Protein AF-A0A2S7TGE1-F1 (afdb_monomer_lite)

Sequence (119 aa):
MKELKAKFQKQTGSNIATDFTNSSYEKWLETELIQYQKKENYYKREFLKEVANELHSAEKKHPKYPKCDFKKLAILSEEAGEVAKAVLHYHYENGSLEDIKTELTQTAAMCMRMYNSLL

Structure (mmCIF, N/CA/C/O backbone):
data_AF-A0A2S7TGE1-F1
#
_entry.id   AF-A0A2S7TGE1-F1
#
loop_
_atom_site.group_PDB
_atom_site.id
_atom_site.type_symbol
_atom_site.label_atom_id
_atom_site.label_alt_id
_atom_site.label_comp_id
_atom_site.label_asym_id
_atom_site.label_entity_id
_atom_site.label_seq_id
_atom_site.pdbx_PDB_ins_code
_atom_site.Cartn_x
_atom_site.Cartn_y
_atom_site.Cartn_z
_atom_site.occupancy
_atom_site.B_iso_or_equiv
_atom_site.auth_seq_id
_atom_site.auth_comp_id
_atom_site.auth_asym_id
_atom_site.auth_atom_id
_atom_site.pdbx_PDB_model_num
ATOM 1 N N . MET A 1 1 ? -27.961 6.992 12.222 1.00 58.19 1 MET A N 1
ATOM 2 C CA . MET A 1 1 ? -28.839 7.650 13.227 1.00 58.19 1 MET A CA 1
ATOM 3 C C . MET A 1 1 ? -29.150 6.788 14.453 1.00 58.19 1 MET A C 1
ATOM 5 O O . MET A 1 1 ? -28.923 7.279 15.549 1.00 58.19 1 MET A O 1
ATOM 9 N N . LYS A 1 2 ? -29.636 5.536 14.338 1.00 62.72 2 LYS A N 1
ATOM 10 C CA . LYS A 1 2 ? -29.933 4.686 15.520 1.00 62.72 2 LYS A CA 1
ATOM 11 C C . LYS A 1 2 ? -28.706 4.398 16.405 1.00 62.72 2 LYS A C 1
ATOM 13 O O . LYS A 1 2 ? -28.791 4.551 17.616 1.00 62.72 2 LYS A O 1
ATOM 18 N N . GLU A 1 3 ? -27.561 4.071 15.809 1.00 70.12 3 GLU A N 1
ATOM 19 C CA . GLU A 1 3 ? -26.324 3.773 16.555 1.00 70.12 3 GLU A CA 1
ATOM 20 C C . GLU A 1 3 ? -25.736 4.996 17.275 1.00 70.12 3 GLU A C 1
ATOM 22 O O . GLU A 1 3 ? -25.306 4.897 18.421 1.00 70.12 3 GLU A O 1
ATOM 27 N N . LEU A 1 4 ? -25.783 6.173 16.643 1.00 67.31 4 LEU A N 1
ATOM 28 C CA . LEU A 1 4 ? -25.344 7.436 17.253 1.00 67.31 4 LEU A CA 1
ATOM 29 C C . LEU A 1 4 ? -26.235 7.835 18.439 1.00 67.31 4 LEU A C 1
ATOM 31 O O . LEU A 1 4 ? -25.727 8.314 19.447 1.00 67.31 4 LEU A O 1
ATOM 35 N N . LYS A 1 5 ? -27.551 7.584 18.357 1.00 67.38 5 LYS A N 1
ATOM 36 C CA . LYS A 1 5 ? -28.486 7.797 19.477 1.00 67.38 5 LYS A CA 1
ATOM 37 C C . LYS A 1 5 ? -28.175 6.887 20.670 1.00 67.38 5 LYS A C 1
ATOM 39 O O . LYS A 1 5 ? -28.142 7.368 21.798 1.00 67.38 5 LYS A O 1
ATOM 44 N N . ALA A 1 6 ? -27.883 5.610 20.419 1.00 74.06 6 ALA A N 1
ATOM 45 C CA . ALA A 1 6 ? -27.507 4.659 21.467 1.00 74.06 6 ALA A CA 1
ATOM 46 C C . ALA A 1 6 ? -26.160 5.015 22.128 1.00 74.06 6 ALA A C 1
ATOM 48 O O . ALA A 1 6 ? -26.029 4.937 23.349 1.00 74.06 6 ALA A O 1
ATOM 49 N N . LYS A 1 7 ? -25.169 5.458 21.338 1.00 75.69 7 LYS A N 1
ATOM 50 C CA . LYS A 1 7 ? -23.887 5.969 21.857 1.00 75.69 7 LYS A CA 1
ATOM 51 C C . LYS A 1 7 ? -24.072 7.191 22.753 1.00 75.69 7 LYS A C 1
ATOM 53 O O . LYS A 1 7 ? -23.497 7.222 23.836 1.00 75.69 7 LYS A O 1
ATOM 58 N N . PHE A 1 8 ? -24.887 8.156 22.324 1.00 69.31 8 PHE A N 1
ATOM 59 C CA . PHE A 1 8 ? -25.172 9.353 23.112 1.00 69.31 8 PHE A CA 1
ATOM 60 C C . PHE A 1 8 ? -25.813 9.010 24.458 1.00 69.31 8 PHE A C 1
ATOM 62 O O . PHE A 1 8 ? -25.271 9.387 25.491 1.00 69.31 8 PHE A O 1
ATOM 69 N N . GLN A 1 9 ? -26.903 8.228 24.455 1.00 73.88 9 GLN A N 1
ATOM 70 C CA . GLN A 1 9 ? -27.597 7.796 25.680 1.00 73.88 9 GLN A CA 1
ATOM 71 C C . GLN A 1 9 ? -26.651 7.082 26.655 1.00 73.88 9 GLN A C 1
ATOM 73 O O . GLN A 1 9 ? -26.704 7.315 27.859 1.00 73.88 9 GLN A O 1
ATOM 78 N N . LYS A 1 10 ? -25.738 6.248 26.140 1.00 78.31 10 LYS A N 1
ATOM 79 C CA . LYS A 1 10 ? -24.728 5.558 26.953 1.00 78.31 10 LYS A CA 1
ATOM 80 C C . LYS A 1 10 ? -23.694 6.511 27.567 1.00 78.31 10 LYS A C 1
ATOM 82 O O . LYS A 1 10 ? -23.183 6.225 28.644 1.00 78.31 10 LYS A O 1
ATOM 87 N N . GLN A 1 11 ? -23.351 7.601 26.881 1.00 74.12 11 GLN A N 1
ATOM 88 C CA . GLN A 1 11 ? -22.287 8.522 27.287 1.00 74.12 11 GLN A CA 1
ATOM 89 C C . GLN A 1 11 ? -22.780 9.632 28.224 1.00 74.12 11 GLN A C 1
ATOM 91 O O . GLN A 1 11 ? -22.026 10.074 29.085 1.00 74.12 11 GLN A O 1
ATOM 96 N N . THR A 1 12 ? -24.028 10.079 28.066 1.00 71.94 12 THR A N 1
ATOM 97 C CA . THR A 1 12 ? -24.617 11.162 28.872 1.00 71.94 12 THR A CA 1
ATOM 98 C C . THR A 1 12 ? -25.581 10.663 29.946 1.00 71.94 12 THR A C 1
ATOM 100 O O . THR A 1 12 ? -25.922 11.422 30.846 1.00 71.94 12 THR A O 1
ATOM 103 N N . GLY A 1 13 ? -26.034 9.405 29.868 1.00 68.12 13 GLY A N 1
ATOM 104 C CA . GLY A 1 13 ? -27.066 8.850 30.752 1.00 68.12 13 GLY A CA 1
ATOM 105 C C . GLY A 1 13 ? -28.472 9.409 30.497 1.00 68.12 13 GLY A C 1
ATOM 106 O O . GLY A 1 13 ? -29.422 8.984 31.147 1.00 68.12 13 GLY A O 1
ATOM 107 N N . SER A 1 14 ? -28.614 10.344 29.555 1.00 64.75 14 SER A N 1
ATOM 108 C CA . SER A 1 14 ? -29.853 11.063 29.270 1.00 64.75 14 SER A CA 1
ATOM 109 C C . SER A 1 14 ? -30.683 10.356 28.211 1.00 64.75 14 SER A C 1
ATOM 111 O O . SER A 1 14 ? -30.164 9.953 27.164 1.00 64.75 14 SER A O 1
ATOM 113 N N . ASN A 1 15 ? -31.997 10.274 28.421 1.00 63.84 15 ASN A N 1
ATOM 114 C CA . ASN A 1 15 ? -32.894 9.801 27.379 1.00 63.84 15 ASN A CA 1
ATOM 115 C C . ASN A 1 15 ? -33.197 10.962 26.418 1.00 63.84 15 ASN A C 1
ATOM 117 O O . ASN A 1 15 ? -33.770 11.973 26.816 1.00 63.84 15 ASN A O 1
ATOM 121 N N . ILE A 1 16 ? -32.825 10.829 25.137 1.00 61.00 16 ILE A N 1
ATOM 122 C CA . ILE A 1 16 ? -32.991 11.892 24.115 1.00 61.00 16 ILE A CA 1
ATOM 123 C C . ILE A 1 16 ? -34.459 12.344 24.001 1.00 61.00 16 ILE A C 1
ATOM 125 O O . ILE A 1 16 ? -34.734 13.463 23.588 1.00 61.00 16 ILE A O 1
ATOM 129 N N . ALA A 1 17 ? -35.402 11.473 24.375 1.00 56.38 17 ALA A N 1
ATOM 130 C CA . ALA A 1 17 ? -36.829 11.762 24.365 1.00 56.38 17 ALA A CA 1
ATOM 131 C C . ALA A 1 17 ? -37.326 12.591 25.568 1.00 56.38 17 ALA A C 1
ATOM 133 O O . ALA A 1 17 ? -38.422 13.135 25.475 1.00 56.38 17 ALA A O 1
ATOM 134 N N . THR A 1 18 ? -36.582 12.679 26.679 1.00 56.44 18 THR A N 1
ATOM 135 C CA . THR A 1 18 ? -37.094 13.279 27.929 1.00 56.44 18 THR A CA 1
ATOM 136 C C . THR A 1 18 ? -36.181 14.322 28.572 1.00 56.44 18 THR A C 1
ATOM 138 O O . THR A 1 18 ? -36.701 15.208 29.243 1.00 56.44 18 THR A O 1
ATOM 141 N N . ASP A 1 19 ? -34.861 14.287 28.343 1.00 56.00 19 ASP A N 1
ATOM 142 C CA . ASP A 1 19 ? -33.927 14.970 29.259 1.00 56.00 19 ASP A CA 1
ATOM 143 C C . ASP A 1 19 ? -33.069 16.079 28.622 1.00 56.00 19 ASP A C 1
ATOM 145 O O . ASP A 1 19 ? -32.294 16.727 29.321 1.00 56.00 19 ASP A O 1
ATOM 149 N N . PHE A 1 20 ? -33.183 16.336 27.314 1.00 56.75 20 PHE A N 1
ATOM 150 C CA . PHE A 1 20 ? -32.368 17.356 26.643 1.00 56.75 20 PHE A CA 1
ATOM 151 C C . PHE A 1 20 ? -33.100 18.061 25.497 1.00 56.75 20 PHE A C 1
ATOM 153 O O . PHE A 1 20 ? -33.834 17.445 24.729 1.00 56.75 20 PHE A O 1
ATOM 160 N N . THR A 1 21 ? -32.861 19.367 25.342 1.00 6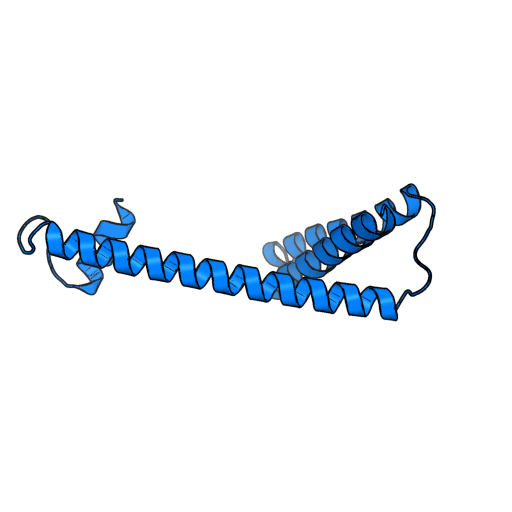2.81 21 THR A N 1
ATOM 161 C CA . THR A 1 21 ? -33.332 20.127 24.176 1.00 62.81 21 THR A CA 1
ATOM 162 C C . THR A 1 21 ? -32.620 19.644 22.906 1.00 62.81 21 THR A C 1
ATOM 164 O O . THR A 1 21 ? -31.435 19.299 22.958 1.00 62.81 21 THR A O 1
ATOM 167 N N . ASN A 1 22 ? -33.309 19.666 21.753 1.00 66.19 22 ASN A N 1
ATOM 168 C CA . ASN A 1 22 ? -32.735 19.301 20.441 1.00 66.19 22 ASN A CA 1
ATOM 169 C C . ASN A 1 22 ? -31.346 19.933 20.202 1.00 66.19 22 ASN A C 1
ATOM 171 O O . ASN A 1 22 ? -30.442 19.259 19.718 1.00 66.19 22 ASN A O 1
ATOM 175 N N . SER A 1 23 ? -31.140 21.169 20.673 1.00 71.88 23 SER A N 1
ATOM 176 C CA . SER A 1 23 ? -29.881 21.920 20.566 1.00 71.88 23 SER A CA 1
ATOM 177 C C . SER A 1 23 ? -28.659 21.230 21.199 1.00 71.88 23 SER A C 1
ATOM 179 O O . SER A 1 23 ? -27.553 21.314 20.667 1.00 71.88 23 SER A O 1
ATOM 181 N N . SER A 1 24 ? -28.818 20.527 22.322 1.00 74.00 24 SER A N 1
ATOM 182 C CA . SER A 1 24 ? -27.674 19.888 22.995 1.00 74.00 24 SER A CA 1
ATOM 183 C C . SER A 1 24 ? -27.270 18.570 22.337 1.00 74.00 24 SER A C 1
ATOM 185 O O . SER A 1 24 ? -26.085 18.245 22.271 1.00 74.00 24 SER A O 1
ATOM 187 N N . TYR A 1 25 ? -28.249 17.827 21.818 1.00 70.06 25 TYR A N 1
ATOM 188 C CA . TYR A 1 25 ? -28.000 16.627 21.024 1.00 70.06 25 TYR A CA 1
ATOM 189 C C . TYR A 1 25 ? -27.350 16.978 19.679 1.00 70.06 25 TYR A C 1
ATOM 191 O O . TYR A 1 25 ? -26.387 16.326 19.282 1.00 70.06 25 TYR A O 1
ATOM 199 N N . GLU A 1 26 ? -27.813 18.042 19.018 1.00 79.94 26 GLU A N 1
ATOM 200 C CA . GLU A 1 26 ? -27.204 18.576 17.791 1.00 79.94 26 GLU A CA 1
ATOM 201 C C . GLU A 1 26 ? -25.742 18.980 18.016 1.00 79.94 26 GLU A C 1
ATOM 203 O O . GLU A 1 26 ? -24.862 18.530 17.285 1.00 79.94 26 GLU A O 1
ATOM 208 N N . LYS A 1 27 ? -25.448 19.714 19.096 1.00 82.94 27 LYS A N 1
ATOM 209 C CA . LYS A 1 27 ? -24.073 20.102 19.444 1.00 82.94 27 LYS A CA 1
ATOM 210 C C . LYS A 1 27 ? -23.161 18.901 19.739 1.00 82.94 27 LYS A C 1
ATOM 212 O O . LYS A 1 27 ? -21.981 18.907 19.372 1.00 82.94 27 LYS A O 1
ATOM 217 N N . TRP A 1 28 ? -23.680 17.863 20.401 1.00 81.12 28 TRP A N 1
ATOM 218 C CA . TRP A 1 28 ? -22.933 16.615 20.603 1.00 81.12 28 TRP A CA 1
ATOM 219 C C . TRP A 1 28 ? -22.678 15.893 19.277 1.00 81.12 28 TRP A C 1
ATOM 221 O O . TRP A 1 28 ? -21.549 15.476 19.025 1.00 81.12 28 TRP A O 1
ATOM 231 N N . LEU A 1 29 ? -23.694 15.792 18.412 1.00 78.06 29 LEU A N 1
ATOM 232 C CA . LEU A 1 29 ? -23.568 15.172 17.092 1.00 78.06 29 LEU A CA 1
ATOM 233 C C . LEU A 1 29 ? -22.518 15.879 16.233 1.00 78.06 29 LEU A C 1
ATOM 235 O O . LEU A 1 29 ? -21.672 15.210 15.646 1.00 78.06 29 LEU A O 1
ATOM 239 N N . GLU A 1 30 ? -22.544 17.211 16.179 1.00 82.88 30 GLU A N 1
ATOM 240 C CA . GLU A 1 30 ? -21.537 18.005 15.469 1.00 82.88 30 GLU A CA 1
ATOM 241 C C . GLU A 1 30 ? -20.131 17.722 16.001 1.00 82.88 30 GLU A C 1
ATOM 243 O O . GLU A 1 30 ? -19.205 17.482 15.226 1.00 82.88 30 GLU A O 1
ATOM 248 N N . THR A 1 31 ? -19.974 17.680 17.326 1.00 83.81 31 THR A N 1
ATOM 249 C CA . THR A 1 31 ? -18.684 17.378 17.954 1.00 83.81 31 THR A CA 1
ATOM 250 C C . THR A 1 31 ? -18.197 15.977 17.577 1.00 83.81 31 THR A C 1
ATOM 252 O O . THR A 1 31 ? -17.051 15.828 17.159 1.00 83.81 31 THR A O 1
ATOM 255 N N . GLU A 1 32 ? -19.051 14.956 17.670 1.00 83.44 32 GLU A N 1
ATOM 256 C CA . GLU A 1 32 ? -18.706 13.565 17.344 1.00 83.44 32 GLU A CA 1
ATOM 257 C C . GLU A 1 32 ? -18.341 13.405 15.856 1.00 83.44 32 GLU A C 1
ATOM 259 O O . GLU A 1 32 ? -17.343 12.761 15.526 1.00 83.44 32 GLU A O 1
ATOM 264 N N . LEU A 1 33 ? -19.093 14.046 14.952 1.00 78.38 33 LEU A N 1
ATOM 265 C CA . LEU A 1 33 ? -18.802 14.057 13.513 1.00 78.38 33 LEU A CA 1
ATOM 266 C C . LEU A 1 33 ? -17.455 14.722 13.213 1.00 78.38 33 LEU A C 1
ATOM 268 O O . LEU A 1 33 ? -16.657 14.171 12.454 1.00 78.38 33 LEU A O 1
ATOM 272 N N . ILE A 1 34 ? -17.163 15.860 13.849 1.00 82.44 34 ILE A N 1
ATOM 273 C CA . ILE A 1 34 ? -15.867 16.538 13.725 1.00 82.44 34 ILE A CA 1
ATOM 274 C C . ILE A 1 34 ? -14.733 15.628 14.210 1.00 82.44 34 ILE A C 1
ATOM 276 O O . ILE A 1 34 ? -13.684 15.561 13.569 1.00 82.44 34 ILE A O 1
ATOM 280 N N . GLN A 1 35 ? -14.910 14.916 15.328 1.00 83.31 35 GLN A N 1
ATOM 281 C CA . GLN A 1 35 ? -13.889 13.992 15.833 1.00 83.31 35 GLN A CA 1
ATOM 282 C C . GLN A 1 35 ? -13.674 12.805 14.892 1.00 83.31 35 GLN A C 1
ATOM 284 O O . GLN A 1 35 ? -12.528 12.437 14.625 1.00 83.31 35 GLN A O 1
ATOM 289 N N . TYR A 1 36 ? -14.751 12.243 14.339 1.00 80.38 36 TYR A N 1
ATOM 290 C CA . TYR A 1 36 ? -14.667 11.173 13.348 1.00 80.38 36 TYR A CA 1
ATOM 291 C C . TYR A 1 36 ? -13.899 11.626 12.102 1.00 80.38 36 TYR A C 1
ATOM 293 O O . TYR A 1 36 ? -12.917 10.990 11.725 1.00 80.38 36 TYR A O 1
ATOM 301 N N . GLN A 1 37 ? -14.267 12.775 11.530 1.00 80.38 37 GLN A N 1
ATOM 302 C CA . GLN A 1 37 ? -13.583 13.351 10.370 1.00 80.38 37 GLN A CA 1
ATOM 303 C C . GLN A 1 37 ? -12.110 13.652 10.668 1.00 80.38 37 GLN A C 1
ATOM 305 O O . GLN A 1 37 ? -11.238 13.392 9.842 1.00 80.38 37 GLN A O 1
ATOM 310 N N . LYS A 1 38 ? -11.790 14.185 11.855 1.00 86.19 38 LYS A N 1
ATOM 311 C CA . LYS A 1 38 ? -10.397 14.418 12.274 1.00 86.19 38 LYS A CA 1
ATOM 312 C C . LYS A 1 38 ? -9.601 13.118 12.335 1.00 86.19 38 LYS A C 1
ATOM 314 O O . LYS A 1 38 ? -8.463 13.089 11.865 1.00 86.19 38 LYS A O 1
ATOM 319 N N . LYS A 1 39 ? -10.193 12.060 12.890 1.00 84.25 39 LYS A N 1
ATOM 320 C CA . LYS A 1 39 ? -9.579 10.734 13.007 1.00 84.25 39 LYS A CA 1
ATOM 321 C C . LYS A 1 39 ? -9.372 10.082 11.637 1.00 84.25 39 LYS A C 1
ATOM 323 O O . LYS A 1 39 ? -8.283 9.591 11.363 1.00 84.25 39 LYS A O 1
ATOM 328 N N . GLU A 1 40 ? -10.365 10.137 10.756 1.00 84.31 40 GLU A N 1
ATOM 329 C CA . GLU A 1 40 ? -10.255 9.656 9.374 1.00 84.31 40 GLU A CA 1
ATOM 330 C C . GLU A 1 40 ? -9.145 10.395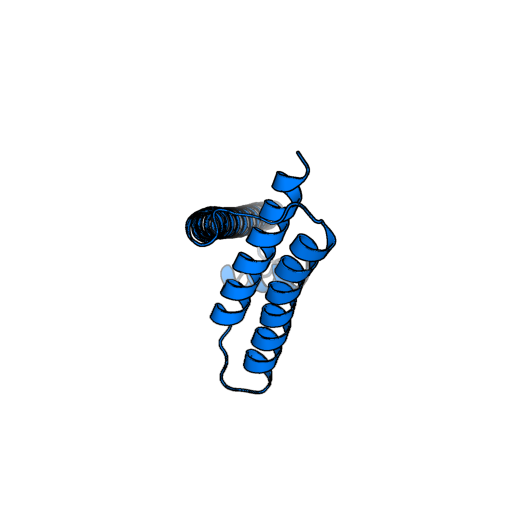 8.608 1.00 84.31 40 GLU A C 1
ATOM 332 O O . GLU A 1 40 ? -8.252 9.773 8.030 1.00 84.31 40 GLU A O 1
ATOM 337 N N . ASN A 1 41 ? -9.125 11.729 8.691 1.00 90.44 41 ASN A N 1
ATOM 338 C CA . ASN A 1 41 ? -8.081 12.556 8.086 1.00 90.44 41 ASN A CA 1
ATOM 339 C C . ASN A 1 41 ? -6.688 12.285 8.666 1.00 90.44 41 ASN A C 1
ATOM 341 O O . ASN A 1 41 ? -5.683 12.478 7.983 1.00 90.44 41 ASN A O 1
ATOM 345 N N . TYR A 1 42 ? -6.597 11.889 9.936 1.00 90.88 42 TYR A N 1
ATOM 346 C CA . TYR A 1 42 ? -5.340 11.457 10.533 1.00 90.88 42 TYR A CA 1
ATOM 347 C C . TYR A 1 42 ? -4.847 10.165 9.873 1.00 90.88 42 TYR A C 1
ATOM 349 O O . TYR A 1 42 ? -3.778 10.191 9.273 1.00 90.88 42 TYR A O 1
ATOM 357 N N . TYR A 1 43 ? -5.644 9.092 9.864 1.00 89.94 43 TYR A N 1
ATOM 358 C CA . TYR A 1 43 ? -5.220 7.821 9.259 1.00 89.94 43 TYR A CA 1
ATOM 359 C C . TYR A 1 43 ? -4.920 7.937 7.769 1.00 89.94 43 TYR A C 1
ATOM 361 O O . TYR A 1 43 ? -3.942 7.367 7.30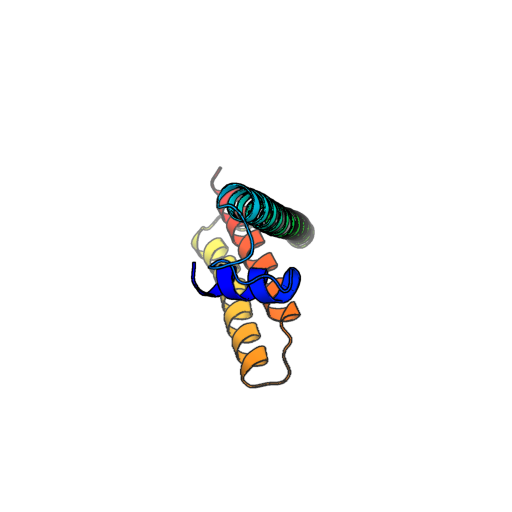4 1.00 89.94 43 TYR A O 1
ATOM 369 N N . LYS A 1 44 ? -5.704 8.726 7.026 1.00 93.94 44 LYS A N 1
ATOM 370 C CA . LYS A 1 44 ? -5.420 8.989 5.612 1.00 93.94 44 LYS A CA 1
ATOM 371 C C . LYS A 1 44 ? -4.051 9.644 5.420 1.00 93.94 44 LYS A C 1
ATOM 373 O O . LYS A 1 44 ? -3.329 9.289 4.495 1.00 93.94 44 LYS A O 1
ATOM 378 N N . ARG A 1 45 ? -3.686 10.602 6.279 1.00 94.62 45 ARG A N 1
ATOM 379 C CA . ARG A 1 45 ? -2.370 11.258 6.222 1.00 94.62 45 ARG A CA 1
ATOM 380 C C . ARG A 1 45 ? -1.243 10.314 6.613 1.00 94.62 45 ARG A C 1
ATOM 382 O O . ARG A 1 45 ? -0.216 10.346 5.949 1.00 94.62 45 ARG A O 1
ATOM 389 N N . GLU A 1 46 ? -1.427 9.499 7.647 1.00 96.31 46 GLU A N 1
ATOM 390 C CA . GLU A 1 46 ? -0.413 8.517 8.047 1.00 96.31 46 GLU A CA 1
ATOM 391 C C . GLU A 1 46 ? -0.194 7.470 6.950 1.00 96.31 46 GLU A C 1
ATOM 393 O O . GLU A 1 46 ? 0.940 7.286 6.521 1.00 96.31 46 GLU A O 1
ATOM 398 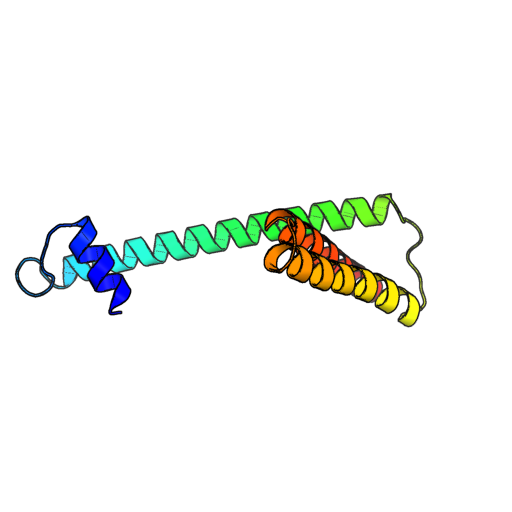N N . PHE A 1 47 ? -1.266 6.921 6.373 1.00 97.12 47 PHE A N 1
ATOM 399 C CA . PHE A 1 47 ? -1.170 5.997 5.242 1.00 97.12 47 PHE A CA 1
ATOM 400 C C . PHE A 1 47 ? -0.416 6.609 4.053 1.00 97.12 47 PHE A C 1
ATOM 402 O O . PHE A 1 47 ? 0.503 6.005 3.514 1.00 97.12 47 PHE A O 1
ATOM 409 N N . LEU A 1 48 ? -0.739 7.846 3.660 1.00 97.81 48 LEU A N 1
ATOM 410 C CA . LEU A 1 48 ? -0.031 8.505 2.556 1.00 97.81 48 LEU A CA 1
ATOM 411 C C . LEU A 1 48 ? 1.457 8.754 2.857 1.00 97.81 48 LEU A C 1
ATOM 413 O O . LEU A 1 48 ? 2.268 8.723 1.932 1.00 97.81 48 LEU A O 1
ATOM 417 N N . LYS A 1 49 ? 1.834 8.984 4.122 1.00 98.25 49 LYS A N 1
ATOM 418 C CA . LYS A 1 49 ? 3.249 9.075 4.522 1.00 98.25 49 LYS A CA 1
ATOM 419 C C . LYS A 1 49 ? 3.949 7.726 4.399 1.00 98.25 49 LYS A C 1
ATOM 421 O O . LYS A 1 49 ? 5.062 7.678 3.886 1.00 98.25 49 LYS A O 1
ATOM 426 N N . GLU A 1 50 ? 3.313 6.651 4.853 1.00 98.50 50 GLU A N 1
ATOM 427 C CA . GLU A 1 50 ? 3.843 5.289 4.731 1.00 98.50 50 GLU A CA 1
ATOM 428 C C . GLU A 1 50 ? 4.053 4.914 3.260 1.00 98.50 50 GLU A C 1
ATOM 430 O O . GLU A 1 50 ? 5.139 4.475 2.890 1.00 98.50 50 GLU A O 1
ATOM 435 N N . VAL A 1 51 ? 3.074 5.209 2.400 1.00 98.75 51 VAL A N 1
ATOM 436 C CA . VAL A 1 51 ? 3.178 4.988 0.950 1.00 98.75 51 VAL A CA 1
ATOM 437 C C . VAL A 1 51 ? 4.326 5.793 0.335 1.00 98.75 51 VAL A C 1
ATOM 439 O O . VAL A 1 51 ? 5.080 5.262 -0.478 1.00 98.75 51 VAL A O 1
ATOM 442 N N . ALA A 1 52 ? 4.508 7.057 0.730 1.00 98.62 52 ALA A N 1
ATOM 443 C CA . ALA A 1 52 ? 5.622 7.874 0.246 1.00 98.62 52 ALA A CA 1
ATOM 444 C C . ALA A 1 52 ? 6.992 7.326 0.693 1.00 98.62 52 ALA A C 1
ATOM 446 O O . ALA A 1 52 ? 7.943 7.318 -0.093 1.00 98.62 52 ALA A O 1
ATOM 447 N N . ASN A 1 53 ? 7.093 6.841 1.934 1.00 98.62 53 ASN A N 1
ATOM 448 C CA . ASN A 1 53 ? 8.310 6.221 2.462 1.00 98.62 53 ASN A CA 1
ATOM 449 C C . ASN A 1 53 ? 8.642 4.907 1.743 1.00 98.62 53 ASN A C 1
ATOM 451 O O . ASN A 1 53 ? 9.812 4.648 1.441 1.00 98.62 53 ASN A O 1
ATOM 455 N N . GLU A 1 54 ? 7.630 4.091 1.450 1.00 98.62 54 GLU A N 1
ATOM 456 C CA . GLU A 1 54 ? 7.816 2.840 0.720 1.00 98.62 54 GLU A CA 1
ATOM 457 C C . GLU A 1 54 ? 8.183 3.097 -0.743 1.00 98.62 54 GLU A C 1
ATOM 459 O O . GLU A 1 54 ? 9.138 2.506 -1.241 1.00 98.62 54 GLU A O 1
ATOM 464 N N . LEU A 1 55 ? 7.533 4.060 -1.407 1.00 98.56 55 LEU A N 1
ATOM 465 C CA . LEU A 1 55 ? 7.904 4.488 -2.759 1.00 98.56 55 LEU A CA 1
ATOM 466 C C . LEU A 1 55 ? 9.383 4.890 -2.822 1.00 98.56 55 LEU A C 1
ATOM 468 O O . LEU A 1 55 ? 10.131 4.366 -3.650 1.00 98.56 55 LEU A O 1
ATOM 472 N N . HIS A 1 56 ? 9.825 5.752 -1.902 1.00 98.50 56 HIS A N 1
ATOM 473 C CA . HIS A 1 56 ? 11.226 6.163 -1.810 1.00 98.50 56 HIS A CA 1
ATOM 474 C C . HIS A 1 56 ? 12.167 4.967 -1.584 1.00 98.50 56 HIS A C 1
ATOM 476 O O . HIS A 1 56 ? 13.222 4.852 -2.217 1.00 98.50 56 HIS A O 1
ATOM 482 N N . SER A 1 57 ? 11.781 4.047 -0.699 1.00 98.19 57 SER A N 1
ATOM 483 C CA . SER A 1 57 ? 12.553 2.838 -0.403 1.00 98.19 57 SER A CA 1
ATOM 484 C C . SER A 1 57 ? 12.672 1.921 -1.621 1.00 98.19 57 SER A C 1
ATOM 486 O O . SER A 1 57 ? 13.770 1.454 -1.931 1.00 98.19 57 SER A O 1
ATOM 488 N N . ALA A 1 58 ? 11.583 1.700 -2.354 1.00 97.06 58 ALA A N 1
ATOM 489 C CA . ALA A 1 58 ? 11.552 0.878 -3.556 1.00 97.06 58 ALA A CA 1
ATOM 490 C C . ALA A 1 58 ? 12.348 1.501 -4.715 1.00 97.06 58 ALA A C 1
ATOM 492 O O . ALA A 1 58 ? 13.021 0.787 -5.466 1.00 97.06 58 ALA A O 1
ATOM 493 N N . GLU A 1 59 ? 12.312 2.827 -4.866 1.00 97.88 59 GLU A N 1
ATOM 494 C CA . GLU A 1 59 ? 13.134 3.559 -5.837 1.00 97.88 59 GLU A CA 1
ATOM 495 C C . GLU A 1 59 ? 14.624 3.427 -5.529 1.00 97.88 59 GLU A C 1
ATOM 497 O O . GLU A 1 59 ? 15.422 3.171 -6.431 1.00 97.88 59 GLU A O 1
ATOM 502 N N . LYS A 1 60 ? 14.994 3.510 -4.248 1.00 98.12 60 LYS A N 1
ATOM 503 C CA . LYS A 1 60 ? 16.374 3.318 -3.797 1.00 98.12 60 LYS A CA 1
ATOM 504 C C . LYS A 1 60 ? 16.855 1.876 -3.978 1.00 98.12 60 LYS A C 1
ATOM 506 O O . LYS A 1 60 ? 17.980 1.671 -4.430 1.00 98.12 60 LYS A O 1
ATOM 511 N N . LYS A 1 61 ? 16.029 0.882 -3.626 1.00 97.00 61 LYS A N 1
ATOM 512 C CA . LYS A 1 61 ? 16.346 -0.553 -3.771 1.00 97.00 61 LYS A CA 1
ATOM 513 C C . LYS A 1 61 ? 16.458 -0.962 -5.244 1.00 97.00 61 LYS A C 1
ATOM 515 O O . LYS A 1 61 ? 17.351 -1.724 -5.608 1.00 97.00 61 LYS A O 1
ATOM 520 N N . HIS A 1 62 ? 15.588 -0.426 -6.100 1.00 94.62 62 HIS A N 1
ATOM 521 C CA . HIS A 1 62 ? 15.496 -0.794 -7.513 1.00 94.62 62 HIS A CA 1
ATOM 522 C C . HIS A 1 62 ? 15.591 0.439 -8.422 1.00 94.62 62 HIS A C 1
ATOM 524 O O . HIS A 1 62 ? 14.612 0.784 -9.078 1.00 94.62 62 HIS A O 1
ATOM 530 N N . PRO A 1 63 ? 16.751 1.108 -8.532 1.00 95.44 63 PRO A N 1
ATOM 531 C CA . PRO A 1 63 ? 16.858 2.393 -9.234 1.00 95.44 63 PRO A CA 1
ATOM 532 C C . PRO A 1 63 ? 16.578 2.305 -10.743 1.00 95.44 63 PRO A C 1
ATOM 534 O O . PRO A 1 63 ? 16.201 3.289 -11.373 1.00 95.44 63 PRO A O 1
ATOM 537 N N . LYS A 1 64 ? 16.739 1.122 -11.346 1.00 95.19 64 LYS A N 1
ATOM 538 C CA . LYS A 1 64 ? 16.468 0.881 -12.770 1.00 95.19 64 LYS A CA 1
ATOM 539 C C . LYS A 1 64 ? 15.050 0.344 -12.961 1.00 95.19 64 LYS A C 1
ATOM 541 O O . LYS A 1 64 ? 14.862 -0.861 -13.114 1.00 95.19 64 LYS A O 1
ATOM 546 N N . TYR A 1 65 ? 14.062 1.235 -12.960 1.00 95.81 65 TYR A N 1
ATOM 547 C CA . TYR A 1 65 ? 12.674 0.842 -13.212 1.00 95.81 65 TYR A CA 1
ATOM 548 C C . TYR A 1 65 ? 12.454 0.467 -14.696 1.00 95.81 65 TYR A C 1
ATOM 550 O O . TYR A 1 65 ? 13.039 1.110 -15.577 1.00 95.81 65 TYR A O 1
ATOM 558 N N . PRO A 1 66 ? 11.660 -0.574 -15.021 1.00 96.44 66 PRO A N 1
ATOM 559 C CA . PRO A 1 66 ? 11.474 -1.008 -16.404 1.00 96.44 66 PRO A CA 1
ATOM 560 C C . PRO A 1 66 ? 10.804 0.061 -17.274 1.00 96.44 66 PRO A C 1
ATOM 562 O O . PRO A 1 66 ? 9.888 0.744 -16.834 1.00 96.44 66 PRO A O 1
ATOM 565 N N . LYS A 1 67 ? 11.195 0.149 -18.553 1.00 95.00 67 LYS A N 1
ATOM 566 C CA . LYS A 1 67 ? 10.497 0.999 -19.539 1.00 95.00 67 LYS A CA 1
ATOM 567 C C . LYS A 1 67 ? 9.232 0.353 -20.109 1.00 95.00 67 LYS A C 1
ATOM 569 O O . LYS A 1 67 ? 8.303 1.057 -20.466 1.00 95.00 67 LYS A O 1
ATOM 574 N N . CYS A 1 68 ? 9.216 -0.975 -20.219 1.00 97.19 68 CYS A N 1
ATOM 575 C CA . CYS A 1 68 ? 8.103 -1.734 -20.789 1.00 97.19 68 CYS A CA 1
ATOM 576 C C . CYS A 1 68 ? 6.926 -1.790 -19.810 1.00 97.19 68 CYS A C 1
ATOM 578 O O . CYS A 1 68 ? 7.089 -2.302 -18.702 1.00 97.19 68 CYS A O 1
ATOM 580 N N . ASP A 1 69 ? 5.748 -1.340 -20.240 1.00 97.94 69 ASP A N 1
ATOM 581 C CA . ASP A 1 69 ? 4.575 -1.241 -19.366 1.00 97.94 69 ASP A CA 1
ATOM 582 C C . ASP A 1 69 ? 4.083 -2.599 -18.859 1.00 97.94 69 ASP A C 1
ATOM 584 O O . ASP A 1 69 ? 3.711 -2.703 -17.696 1.00 97.94 69 ASP A O 1
ATOM 588 N N . PHE A 1 70 ? 4.205 -3.673 -19.648 1.00 98.25 70 PHE A N 1
ATOM 589 C CA . PHE A 1 70 ? 3.903 -5.029 -19.171 1.00 98.25 70 PHE A CA 1
ATOM 590 C C . PHE A 1 70 ? 4.809 -5.463 -18.012 1.00 98.25 70 PHE A C 1
ATOM 592 O O . PHE A 1 70 ? 4.353 -6.139 -17.096 1.00 98.25 70 PHE A O 1
ATOM 599 N N . LYS A 1 71 ? 6.084 -5.048 -18.011 1.00 98.00 71 LYS A N 1
ATOM 600 C CA . LYS A 1 71 ? 7.004 -5.342 -16.900 1.00 98.00 71 LYS A CA 1
ATOM 601 C C . LYS A 1 71 ? 6.677 -4.512 -15.659 1.00 98.00 71 LYS A C 1
ATOM 603 O O . LYS A 1 71 ? 6.787 -5.029 -14.556 1.00 98.00 71 LYS A O 1
ATOM 608 N N . LYS A 1 72 ? 6.264 -3.251 -15.828 1.00 98.19 72 LYS A N 1
ATOM 609 C CA . LYS A 1 72 ? 5.799 -2.403 -14.716 1.00 98.19 72 LYS A CA 1
ATOM 610 C C . LYS A 1 72 ? 4.519 -2.967 -14.093 1.00 98.19 72 LYS A C 1
ATOM 612 O O . LYS A 1 72 ? 4.439 -3.090 -12.876 1.00 98.19 72 LYS A O 1
ATOM 617 N N . LEU A 1 73 ? 3.564 -3.373 -14.935 1.00 98.50 73 LEU A N 1
ATOM 618 C CA . LEU A 1 73 ? 2.322 -4.016 -14.511 1.00 98.50 73 LEU A CA 1
ATOM 619 C C . LEU A 1 73 ? 2.589 -5.329 -13.774 1.00 98.50 73 LEU A C 1
ATOM 621 O O . LEU A 1 73 ? 1.923 -5.597 -12.783 1.00 98.50 73 LEU A O 1
ATOM 625 N N . ALA A 1 74 ? 3.557 -6.132 -14.225 1.00 98.44 74 ALA A N 1
ATOM 626 C CA . ALA A 1 74 ? 3.927 -7.367 -13.539 1.00 98.44 74 ALA A CA 1
ATOM 627 C C . ALA A 1 74 ? 4.414 -7.100 -12.104 1.00 98.44 74 ALA A C 1
ATOM 629 O O . ALA A 1 74 ? 3.930 -7.756 -11.192 1.00 98.44 74 ALA A O 1
ATOM 630 N N . ILE A 1 75 ? 5.274 -6.092 -11.902 1.00 98.06 75 ILE A N 1
ATOM 631 C CA . ILE A 1 75 ? 5.734 -5.677 -10.562 1.00 98.06 75 ILE A CA 1
ATOM 632 C C . ILE A 1 75 ? 4.550 -5.234 -9.695 1.00 98.06 75 ILE A C 1
ATOM 634 O O . ILE A 1 75 ? 4.408 -5.684 -8.569 1.00 98.06 75 ILE A O 1
ATOM 638 N N . LEU A 1 76 ? 3.660 -4.386 -10.222 1.00 98.38 76 LEU A N 1
ATOM 639 C CA . LEU A 1 76 ? 2.462 -3.971 -9.484 1.00 98.38 76 LEU A CA 1
ATOM 640 C C . LEU A 1 76 ? 1.558 -5.166 -9.124 1.00 98.38 76 LEU A C 1
ATOM 642 O O . LEU A 1 76 ? 0.973 -5.210 -8.045 1.00 98.38 76 LEU A O 1
ATOM 646 N N . SER A 1 77 ? 1.419 -6.115 -10.049 1.00 98.50 77 SER A N 1
ATOM 647 C CA . SER A 1 77 ? 0.566 -7.295 -9.873 1.00 98.50 77 SER A CA 1
ATOM 648 C C . SER A 1 77 ? 1.137 -8.271 -8.843 1.00 98.50 77 SER A C 1
ATOM 650 O O . SER A 1 77 ? 0.361 -8.951 -8.179 1.00 98.50 77 SER A O 1
ATOM 652 N N . GLU A 1 78 ? 2.463 -8.335 -8.706 1.00 98.50 78 GLU A N 1
ATOM 653 C CA . GLU A 1 78 ? 3.152 -9.106 -7.667 1.00 98.50 78 GLU A CA 1
ATOM 654 C C . GLU A 1 78 ? 2.751 -8.614 -6.269 1.00 98.50 78 GLU A C 1
ATOM 656 O O . GLU A 1 78 ? 2.243 -9.408 -5.479 1.00 98.50 78 GLU A O 1
ATOM 661 N N . GLU A 1 79 ? 2.820 -7.301 -6.017 1.00 98.12 79 GLU A N 1
ATOM 662 C CA . GLU A 1 79 ? 2.413 -6.718 -4.725 1.00 98.12 79 GLU A CA 1
ATOM 663 C C . GLU A 1 79 ? 0.923 -6.938 -4.427 1.00 98.12 79 GLU A C 1
ATOM 665 O O . GLU A 1 79 ? 0.530 -7.303 -3.318 1.00 98.12 79 GLU A O 1
ATOM 670 N N . ALA A 1 80 ? 0.063 -6.790 -5.441 1.00 98.62 80 ALA A N 1
ATOM 671 C CA . ALA A 1 80 ? -1.362 -7.075 -5.283 1.00 98.62 80 ALA A CA 1
ATOM 672 C C . ALA A 1 80 ? -1.624 -8.556 -4.931 1.00 98.62 80 ALA A C 1
ATOM 674 O O . ALA A 1 80 ? -2.582 -8.871 -4.218 1.00 98.62 80 ALA A O 1
ATOM 675 N N . GLY A 1 81 ? -0.774 -9.467 -5.415 1.00 98.69 81 GLY A N 1
ATOM 676 C CA . GLY A 1 81 ? -0.784 -10.879 -5.041 1.00 98.69 81 GLY A CA 1
ATOM 677 C C . GLY A 1 81 ? -0.372 -11.110 -3.585 1.00 98.69 81 GLY A C 1
ATOM 678 O O . GLY A 1 81 ? -1.018 -11.902 -2.894 1.00 98.69 81 GLY A O 1
ATOM 679 N N . GLU A 1 82 ? 0.635 -10.389 -3.090 1.00 98.75 82 GLU A N 1
ATOM 680 C CA . GLU A 1 82 ? 1.042 -10.445 -1.679 1.00 98.75 82 GLU A CA 1
ATOM 681 C C . GLU A 1 82 ? -0.058 -9.902 -0.749 1.00 98.75 82 GLU A C 1
ATOM 683 O O . GLU A 1 82 ? -0.332 -10.519 0.281 1.00 98.75 82 GLU A O 1
ATOM 688 N N . VAL A 1 83 ? -0.824 -8.876 -1.153 1.00 98.75 83 VAL A N 1
ATOM 689 C CA . VAL A 1 83 ? -2.038 -8.458 -0.414 1.00 98.75 83 VAL A CA 1
ATOM 690 C C . VAL A 1 83 ? -3.039 -9.606 -0.298 1.00 98.75 83 VAL A C 1
ATOM 692 O O . VAL A 1 83 ? -3.552 -9.879 0.790 1.00 98.75 83 VAL A O 1
ATOM 695 N N . ALA A 1 84 ? -3.332 -10.294 -1.407 1.00 98.69 84 ALA A N 1
ATOM 696 C CA . ALA A 1 84 ? -4.275 -11.411 -1.398 1.00 98.69 84 ALA A CA 1
ATOM 697 C C . ALA A 1 84 ? -3.808 -12.531 -0.454 1.00 98.69 84 ALA A C 1
ATOM 699 O O . ALA A 1 84 ? -4.599 -13.062 0.328 1.00 98.69 84 ALA A O 1
ATOM 700 N N . LYS A 1 85 ? -2.513 -12.846 -0.479 1.00 98.62 85 LYS A N 1
ATOM 701 C CA . LYS A 1 85 ? -1.885 -13.820 0.415 1.00 98.62 85 LYS A CA 1
ATOM 702 C C . LYS A 1 85 ? -1.930 -13.384 1.881 1.00 98.62 85 LYS A C 1
ATOM 704 O O . LYS A 1 85 ? -2.332 -14.186 2.718 1.00 98.62 85 LYS A O 1
ATOM 709 N N . ALA A 1 86 ? -1.611 -12.130 2.204 1.00 98.69 86 ALA A N 1
ATOM 710 C CA . ALA A 1 86 ? -1.682 -11.609 3.570 1.00 98.69 86 ALA A CA 1
ATOM 711 C C . ALA A 1 86 ? -3.111 -11.665 4.136 1.00 98.69 86 ALA A C 1
ATOM 713 O O . ALA A 1 86 ? -3.312 -12.046 5.290 1.00 98.69 86 ALA A O 1
ATOM 714 N N . VAL A 1 87 ? -4.123 -11.363 3.313 1.00 98.75 87 VAL A N 1
ATOM 715 C CA . VAL A 1 87 ? -5.539 -11.502 3.693 1.00 98.75 87 VAL A CA 1
ATOM 716 C C . VAL A 1 87 ? -5.896 -12.961 3.982 1.00 98.75 87 VAL A C 1
ATOM 718 O O . VAL A 1 87 ? -6.551 -13.244 4.986 1.00 98.75 87 VAL A O 1
ATOM 721 N N . LEU A 1 88 ? -5.455 -13.897 3.135 1.00 98.56 88 LEU A N 1
ATOM 722 C CA . LEU A 1 88 ? -5.668 -15.328 3.366 1.00 98.56 88 LEU A CA 1
ATOM 723 C C . LEU A 1 88 ? -4.992 -15.789 4.662 1.00 98.56 88 LEU A C 1
ATOM 725 O O . LEU A 1 88 ? -5.641 -16.431 5.486 1.00 98.56 88 LEU A O 1
ATOM 729 N N . HIS A 1 89 ? -3.732 -15.408 4.877 1.00 98.44 89 HIS A N 1
ATOM 730 C CA . HIS A 1 89 ? -2.984 -15.758 6.083 1.00 98.44 89 HIS A CA 1
ATOM 731 C C . HIS A 1 89 ? -3.628 -15.187 7.353 1.00 98.44 89 HIS A C 1
ATOM 733 O O . HIS A 1 89 ? -3.646 -15.858 8.379 1.00 98.44 89 HIS A O 1
ATOM 739 N N . TYR A 1 90 ? -4.185 -13.974 7.309 1.00 98.56 90 TYR A N 1
ATOM 740 C CA . TYR A 1 90 ? -4.885 -13.387 8.454 1.00 98.56 90 TYR A CA 1
ATOM 741 C C . TYR A 1 90 ? -6.168 -14.144 8.827 1.00 98.56 90 TYR A C 1
ATOM 743 O O . TYR A 1 90 ? -6.499 -14.267 10.005 1.00 98.56 90 TYR A O 1
ATOM 751 N N . HIS A 1 91 ? -6.914 -14.636 7.835 1.00 98.19 91 HIS A N 1
ATOM 752 C CA . HIS A 1 91 ? -8.209 -15.277 8.073 1.00 98.19 91 HIS A CA 1
ATOM 753 C C . HIS A 1 91 ? -8.135 -16.786 8.309 1.00 98.19 91 HIS A C 1
ATOM 755 O O . HIS A 1 91 ? -8.989 -17.322 9.017 1.00 98.19 91 HIS A O 1
ATOM 761 N N . TYR A 1 92 ? -7.162 -17.468 7.705 1.00 98.12 92 TYR A N 1
ATOM 762 C CA . TYR A 1 92 ? -7.077 -18.932 7.707 1.00 98.12 92 TYR A CA 1
ATOM 763 C C . TYR A 1 92 ? -5.816 -19.476 8.378 1.00 98.12 92 TYR A C 1
ATOM 765 O O . TYR A 1 92 ? -5.732 -20.676 8.632 1.00 98.12 92 TYR A O 1
ATOM 773 N N . GLU A 1 93 ? -4.856 -18.611 8.686 1.00 94.94 93 GLU A N 1
ATOM 774 C CA . GLU A 1 93 ? -3.604 -18.971 9.343 1.00 94.94 93 GLU A CA 1
ATOM 775 C C . GLU A 1 93 ? -3.349 -18.015 10.522 1.00 94.94 93 GLU A C 1
ATOM 777 O O . GLU A 1 93 ? -4.277 -17.422 11.069 1.00 94.94 93 GLU A O 1
ATOM 782 N N . ASN A 1 94 ? -2.092 -17.874 10.949 1.00 95.12 94 ASN A N 1
ATOM 783 C CA . ASN A 1 94 ? -1.699 -16.989 12.051 1.00 95.12 94 ASN A CA 1
ATOM 784 C C . ASN A 1 94 ? -1.091 -15.664 11.549 1.00 95.12 94 ASN A C 1
ATOM 786 O O . ASN A 1 94 ? -0.182 -15.125 12.182 1.00 95.12 94 ASN A O 1
ATOM 790 N N . GLY A 1 95 ? -1.550 -15.167 10.395 1.00 96.88 95 GLY A N 1
ATOM 791 C CA . GLY A 1 95 ? -1.146 -13.862 9.868 1.00 96.88 95 GLY A CA 1
ATOM 792 C C . GLY A 1 95 ? -1.718 -12.703 10.688 1.00 96.88 95 GLY A C 1
ATOM 793 O O . GLY A 1 95 ? -2.653 -12.874 11.474 1.00 96.88 95 GLY A O 1
ATOM 794 N N . SER A 1 96 ? -1.176 -11.499 10.508 1.00 98.12 96 SER A N 1
ATOM 795 C CA . SER A 1 96 ? -1.604 -10.313 11.251 1.00 98.12 96 SER A CA 1
ATOM 796 C C . SER A 1 96 ? -2.298 -9.271 10.368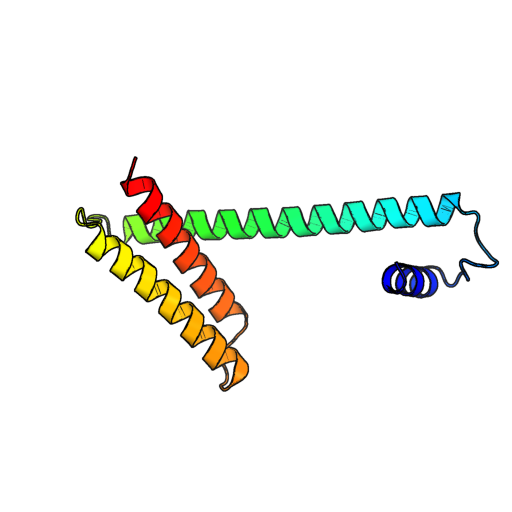 1.00 98.12 96 SER A C 1
ATOM 798 O O . SER A 1 96 ? -2.068 -9.174 9.164 1.00 98.12 96 SER A O 1
ATOM 800 N N . LEU A 1 97 ? -3.127 -8.420 10.988 1.00 97.75 97 LEU A N 1
ATOM 801 C CA . LEU A 1 97 ? -3.661 -7.228 10.313 1.00 97.75 97 LEU A CA 1
ATOM 802 C C . LEU A 1 97 ? -2.550 -6.278 9.850 1.00 97.75 97 LEU A C 1
ATOM 804 O O . LEU A 1 97 ? -2.771 -5.493 8.932 1.00 97.75 97 LEU A O 1
ATOM 808 N N . GLU A 1 98 ? -1.393 -6.303 10.510 1.00 97.94 98 GLU A N 1
ATOM 809 C CA . GLU A 1 98 ? -0.269 -5.437 10.166 1.00 97.94 98 GLU A CA 1
ATOM 810 C C . GLU A 1 98 ? 0.412 -5.882 8.871 1.00 97.94 98 GLU A C 1
ATOM 812 O O . GLU A 1 98 ? 0.805 -5.033 8.073 1.00 97.94 98 GLU A O 1
ATOM 817 N N . ASP A 1 99 ? 0.442 -7.190 8.604 1.00 98.25 99 ASP A N 1
ATOM 818 C CA . ASP A 1 99 ? 0.924 -7.731 7.331 1.00 98.25 99 ASP A CA 1
ATOM 819 C C . ASP A 1 99 ? 0.039 -7.227 6.184 1.00 98.25 99 ASP A C 1
ATOM 821 O O . ASP A 1 99 ? 0.539 -6.655 5.223 1.00 98.25 99 ASP A O 1
ATOM 825 N N . ILE A 1 100 ? -1.293 -7.293 6.330 1.00 98.56 100 ILE A N 1
ATOM 826 C CA . ILE A 1 100 ? -2.226 -6.761 5.317 1.00 98.56 100 ILE A CA 1
ATOM 827 C C . ILE A 1 100 ? -1.969 -5.274 5.044 1.00 98.56 100 ILE A C 1
ATOM 829 O O . ILE A 1 100 ? -1.950 -4.851 3.888 1.00 98.56 100 ILE A O 1
ATOM 833 N N . LYS A 1 101 ? -1.794 -4.457 6.092 1.00 98.31 101 LYS A N 1
ATOM 834 C CA . LYS A 1 101 ? -1.504 -3.025 5.916 1.00 98.31 101 LYS A CA 1
ATOM 835 C C . LYS A 1 101 ? -0.172 -2.803 5.211 1.00 98.31 101 LYS A C 1
ATOM 837 O O . LYS A 1 101 ? -0.098 -1.935 4.347 1.00 98.31 101 LYS A O 1
ATOM 842 N N . THR A 1 102 ? 0.846 -3.586 5.562 1.00 98.31 102 THR A N 1
ATOM 843 C CA . THR A 1 102 ? 2.174 -3.521 4.947 1.00 98.31 102 THR A CA 1
ATOM 844 C C . THR A 1 102 ? 2.078 -3.783 3.446 1.00 98.31 102 THR A C 1
ATOM 846 O O . THR A 1 102 ? 2.515 -2.943 2.658 1.00 98.31 102 THR A O 1
ATOM 849 N N . GLU A 1 103 ? 1.412 -4.868 3.045 1.00 98.69 103 GLU A N 1
ATOM 850 C CA . GLU A 1 103 ? 1.252 -5.218 1.628 1.00 98.69 103 GLU A CA 1
ATOM 851 C C . GLU A 1 103 ? 0.386 -4.200 0.866 1.00 98.69 103 GLU A C 1
ATOM 853 O O . GLU A 1 103 ? 0.663 -3.855 -0.286 1.00 98.69 103 GLU A O 1
ATOM 858 N N . LEU A 1 104 ? -0.648 -3.640 1.508 1.00 98.75 104 LEU A N 1
ATOM 859 C CA . LEU A 1 104 ? -1.453 -2.562 0.918 1.00 98.75 104 LEU A CA 1
ATOM 860 C C . LEU A 1 104 ? -0.625 -1.293 0.683 1.00 98.75 104 LEU A C 1
ATOM 862 O O . LEU A 1 104 ? -0.776 -0.646 -0.357 1.00 98.75 104 LEU A O 1
ATOM 866 N N . THR A 1 105 ? 0.249 -0.936 1.625 1.00 98.75 105 THR A N 1
ATOM 867 C CA . THR A 1 105 ? 1.166 0.203 1.501 1.00 98.75 105 THR A CA 1
ATOM 868 C C . THR A 1 105 ? 2.161 -0.012 0.360 1.00 98.75 105 THR A C 1
ATOM 870 O O . THR A 1 105 ? 2.339 0.893 -0.460 1.00 98.75 105 THR A O 1
ATOM 873 N N . GLN A 1 106 ? 2.748 -1.208 0.243 1.00 98.69 106 GLN A N 1
ATOM 874 C CA . GLN A 1 106 ? 3.651 -1.571 -0.859 1.00 98.69 106 GLN A CA 1
ATOM 875 C C . GLN A 1 106 ? 2.939 -1.529 -2.216 1.00 98.69 106 GLN A C 1
ATOM 877 O O . GLN A 1 106 ? 3.407 -0.874 -3.153 1.00 98.69 106 GLN A O 1
ATOM 882 N N . THR A 1 107 ? 1.738 -2.105 -2.29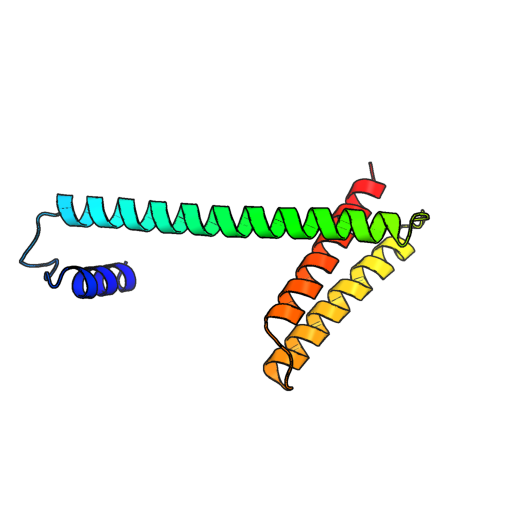7 1.00 98.75 107 THR A N 1
ATOM 883 C CA . THR A 1 107 ? 0.902 -2.069 -3.506 1.00 98.75 107 THR A CA 1
ATOM 884 C C . THR A 1 107 ? 0.573 -0.634 -3.922 1.00 98.75 107 THR A C 1
ATOM 886 O O . THR A 1 107 ? 0.721 -0.263 -5.090 1.00 98.75 107 THR A O 1
ATOM 889 N N . ALA A 1 108 ? 0.167 0.219 -2.977 1.00 98.75 108 ALA A N 1
ATOM 890 C CA . ALA A 1 108 ? -0.115 1.625 -3.252 1.00 98.75 108 ALA A CA 1
ATOM 891 C C . ALA A 1 108 ? 1.137 2.390 -3.715 1.00 98.75 108 ALA A C 1
ATOM 893 O O . ALA A 1 108 ? 1.052 3.203 -4.641 1.00 98.75 108 ALA A O 1
ATOM 894 N N . ALA A 1 109 ? 2.304 2.100 -3.133 1.00 98.69 109 ALA A N 1
ATOM 895 C CA . ALA A 1 109 ? 3.573 2.664 -3.579 1.00 98.69 109 ALA A CA 1
ATOM 896 C C . ALA A 1 109 ? 3.901 2.236 -5.018 1.00 98.69 109 ALA A C 1
ATOM 898 O O . ALA A 1 109 ? 4.322 3.073 -5.819 1.00 98.69 109 ALA A O 1
ATOM 899 N N . MET A 1 110 ? 3.646 0.978 -5.395 1.00 98.56 110 MET A N 1
ATOM 900 C CA . MET A 1 110 ? 3.864 0.515 -6.770 1.00 98.56 110 MET A CA 1
ATOM 901 C C . MET A 1 110 ? 2.880 1.131 -7.766 1.00 98.56 110 MET A C 1
ATOM 903 O O . MET A 1 110 ? 3.292 1.470 -8.878 1.00 98.56 110 MET A O 1
ATOM 907 N N . CYS A 1 111 ? 1.627 1.382 -7.367 1.00 98.62 111 CYS A N 1
ATOM 908 C CA . CYS A 1 111 ? 0.682 2.166 -8.170 1.00 98.62 111 CYS A CA 1
ATOM 909 C C . CYS A 1 111 ? 1.240 3.565 -8.464 1.00 98.62 111 CYS A C 1
ATOM 911 O O . CYS A 1 111 ? 1.288 3.980 -9.624 1.00 98.62 111 CYS A O 1
ATOM 913 N N . MET A 1 112 ? 1.696 4.281 -7.426 1.00 98.44 112 MET A N 1
ATOM 914 C CA . MET A 1 112 ? 2.285 5.617 -7.582 1.00 98.44 112 MET A CA 1
ATOM 915 C C . MET A 1 112 ? 3.537 5.580 -8.456 1.00 98.44 112 MET A C 1
ATOM 917 O O . MET A 1 112 ? 3.698 6.419 -9.338 1.00 98.44 112 MET A O 1
ATOM 921 N N . ARG A 1 113 ? 4.403 4.584 -8.257 1.00 98.25 113 ARG A N 1
ATOM 922 C CA . ARG A 1 113 ? 5.633 4.430 -9.031 1.00 98.25 113 ARG A CA 1
ATOM 923 C C . ARG A 1 113 ? 5.363 4.205 -10.514 1.00 98.25 113 ARG A C 1
ATOM 925 O O . ARG A 1 113 ? 5.980 4.854 -11.359 1.00 98.25 113 ARG A O 1
ATOM 932 N N . MET A 1 114 ? 4.442 3.294 -10.832 1.00 98.19 114 MET A N 1
ATOM 933 C CA . MET A 1 114 ? 4.047 3.032 -12.211 1.00 98.19 114 MET A CA 1
ATOM 934 C C . MET A 1 114 ? 3.439 4.288 -12.829 1.00 98.19 114 MET A C 1
ATOM 936 O O . MET A 1 114 ? 3.878 4.676 -13.907 1.00 98.19 114 MET A O 1
ATOM 940 N N . TYR A 1 115 ? 2.516 4.958 -12.131 1.00 98.19 115 TYR A N 1
ATOM 941 C CA . TYR A 1 115 ? 1.900 6.204 -12.590 1.00 98.19 115 TYR A CA 1
ATOM 942 C C . TYR A 1 115 ? 2.940 7.300 -12.869 1.00 98.19 115 TYR A C 1
ATOM 944 O O . TYR A 1 115 ? 2.953 7.865 -13.959 1.00 98.19 115 TYR A O 1
ATOM 952 N N . ASN A 1 116 ? 3.871 7.540 -11.941 1.00 96.56 116 ASN A N 1
ATOM 953 C CA . ASN A 1 116 ? 4.945 8.524 -12.105 1.00 96.56 116 ASN A CA 1
ATOM 954 C C . ASN A 1 116 ? 5.852 8.213 -13.302 1.00 96.56 116 ASN A C 1
ATOM 956 O O . ASN A 1 116 ? 6.386 9.126 -13.915 1.00 96.56 116 ASN A O 1
ATOM 960 N N . SER A 1 117 ? 6.020 6.935 -13.660 1.00 95.69 117 SER A N 1
ATOM 961 C CA . SER A 1 117 ? 6.820 6.528 -14.824 1.00 95.69 117 SER A CA 1
ATOM 962 C C . SER A 1 117 ? 6.150 6.780 -16.183 1.00 95.69 117 SER A C 1
ATOM 964 O O . SER A 1 117 ? 6.750 6.467 -17.215 1.00 95.69 117 SER A O 1
ATOM 966 N N . LEU A 1 118 ? 4.895 7.242 -16.181 1.00 94.12 118 LEU A N 1
ATOM 967 C CA . LEU A 1 118 ? 4.125 7.612 -17.373 1.00 94.12 118 LEU A CA 1
ATOM 968 C C . LEU A 1 118 ? 4.121 9.130 -17.623 1.00 94.12 118 LEU A C 1
ATOM 970 O O . LEU A 1 118 ? 3.583 9.560 -18.643 1.00 94.12 118 LEU A O 1
ATOM 974 N N . LEU A 1 119 ? 4.677 9.914 -16.692 1.00 88.31 119 LEU A N 1
ATOM 975 C CA . LEU A 1 119 ? 4.858 11.365 -16.796 1.00 88.31 119 LEU A CA 1
ATOM 976 C C . LEU A 1 119 ? 6.178 11.691 -17.507 1.00 88.31 119 LEU A C 1
ATOM 978 O O . LEU A 1 119 ? 6.178 12.669 -18.286 1.00 88.31 119 LEU A O 1
#

pLDDT: mean 89.02, std 12.96, range [56.0, 98.75]

Secondary structure (DSSP, 8-state):
-HHHHHHHHHHH---TTTSS-HHHHHHHHHHHHHHHHHHHHHHHHHHHHHHHHHHHHHHHH--S--SSHHHHHHHHHHHHHHHHHHHHHHHHSS--HHHHHHHHHHHHHHHHHHHHTT-

Radius of gyration: 22.1 Å; chains: 1; bounding box: 54×41×52 Å

Foldseek 3Di:
DVVLQVVVCVVPVDNPVPGDDPVVSVVVVVVVVVVVVVVVVVVVVVLVVLLVVLLVVCCVVCVDDDPDLVSLVVLLVVLVVQLVVLVCCVPPHVHDPVSNSNSVSNSSNSVVVSVVSVD